Protein AF-A0A3M1GST7-F1 (afdb_monomer_lite)

Secondary structure (DSSP, 8-state):
-EE-TTS--EEEEEE-SS-EEEEEE-SS-EEEEEE-SS-EEEE-S------S------SS------SS------SS------SS------SS------S------SS------S------SS------S------SS-----SS------SS------SS------S-----S-----

pLDDT: mean 89.68, std 10.53, range [57.53, 98.31]

Radius of gyration: 32.63 Å; chains: 1; bounding box: 75×32×98 Å

Structure (mmCIF, N/CA/C/O backbone):
data_AF-A0A3M1GST7-F1
#
_entry.id   AF-A0A3M1GST7-F1
#
loop_
_atom_site.group_PDB
_atom_site.id
_atom_site.type_symbol
_atom_site.label_atom_id
_atom_site.label_alt_id
_atom_site.label_comp_id
_atom_site.label_asym_id
_atom_site.label_entity_id
_atom_site.label_seq_id
_atom_site.pdbx_PDB_ins_code
_atom_site.Cartn_x
_atom_site.Cartn_y
_atom_site.Cartn_z
_atom_site.occupancy
_atom_site.B_iso_or_equiv
_atom_site.auth_seq_id
_atom_site.auth_comp_id
_atom_site.auth_asym_id
_atom_site.auth_atom_id
_atom_site.pdbx_PDB_model_num
ATOM 1 N N . LEU A 1 1 ? -26.736 3.204 38.069 1.00 85.56 1 LEU A N 1
ATOM 2 C CA . LEU A 1 1 ? -25.711 4.243 38.281 1.00 85.56 1 LEU A CA 1
ATOM 3 C C . LEU A 1 1 ? -24.874 3.823 39.476 1.00 85.56 1 LEU A C 1
ATOM 5 O O . LEU A 1 1 ? -25.454 3.453 40.490 1.00 85.56 1 LEU A O 1
ATOM 9 N N . VAL A 1 2 ? -23.556 3.820 39.328 1.00 89.44 2 VAL A N 1
ATOM 10 C CA . VAL A 1 2 ? -22.595 3.604 40.415 1.00 89.44 2 VAL A CA 1
ATOM 11 C C . VAL A 1 2 ? -21.647 4.794 40.409 1.00 89.44 2 VAL A C 1
ATOM 13 O O . VAL A 1 2 ? -21.145 5.160 39.349 1.00 89.44 2 VAL A O 1
ATOM 16 N N . GLU A 1 3 ? -21.412 5.394 41.569 1.00 88.44 3 GLU A N 1
ATOM 17 C CA . GLU A 1 3 ? -20.489 6.519 41.741 1.00 88.44 3 GLU A CA 1
ATOM 18 C C . GLU A 1 3 ? -19.308 6.098 42.620 1.00 88.44 3 GLU A C 1
ATOM 20 O O . GLU A 1 3 ? -19.421 5.165 43.423 1.00 88.44 3 GLU A O 1
ATOM 25 N N . ASP A 1 4 ? -18.157 6.753 42.454 1.00 87.56 4 ASP A N 1
ATOM 26 C CA . ASP A 1 4 ? -17.059 6.614 43.410 1.00 87.56 4 ASP A CA 1
ATOM 27 C C . ASP A 1 4 ? -17.355 7.356 44.727 1.00 87.56 4 ASP A C 1
ATOM 29 O O . ASP A 1 4 ? -18.303 8.130 44.832 1.00 87.56 4 ASP A O 1
ATOM 33 N N . ALA A 1 5 ? -16.545 7.108 45.762 1.00 81.00 5 ALA A N 1
ATOM 34 C CA . ALA A 1 5 ? -16.770 7.663 47.103 1.00 81.00 5 ALA A CA 1
ATOM 35 C C . ALA A 1 5 ? -16.784 9.205 47.146 1.00 81.00 5 ALA A C 1
ATOM 37 O O . ALA A 1 5 ? -17.370 9.790 48.054 1.00 81.00 5 ALA A O 1
ATOM 38 N N . ASP A 1 6 ? -16.152 9.844 46.160 1.00 86.00 6 ASP A N 1
ATOM 39 C CA . ASP A 1 6 ? -16.042 11.296 46.030 1.00 86.00 6 ASP A CA 1
ATOM 40 C C . ASP A 1 6 ? -17.113 11.902 45.097 1.00 86.00 6 ASP A C 1
ATOM 42 O O . ASP A 1 6 ? -17.139 13.125 44.933 1.00 86.00 6 ASP A O 1
ATOM 46 N N . GLY A 1 7 ? -17.943 11.083 44.437 1.00 82.06 7 GLY A N 1
ATOM 47 C CA . GLY A 1 7 ? -18.914 11.515 43.422 1.00 82.06 7 GLY A CA 1
ATOM 48 C C . GLY A 1 7 ? -18.281 12.127 42.163 1.00 82.06 7 GLY A C 1
ATOM 49 O O . GLY A 1 7 ? -18.944 12.838 41.409 1.00 82.06 7 GLY A O 1
ATOM 50 N N . LYS A 1 8 ? -16.982 11.907 41.936 1.00 88.56 8 LYS A N 1
ATOM 51 C CA . LYS A 1 8 ? -16.227 12.474 40.803 1.00 88.56 8 LYS A CA 1
ATOM 52 C C . LYS A 1 8 ? -16.255 11.575 39.581 1.00 88.56 8 LYS A C 1
ATOM 54 O O . LYS A 1 8 ? -15.974 12.051 38.483 1.00 88.56 8 LYS A O 1
ATOM 59 N N . ARG A 1 9 ? -16.539 10.286 39.762 1.00 92.69 9 ARG A N 1
ATOM 60 C CA . ARG A 1 9 ? -16.669 9.325 38.667 1.00 92.69 9 ARG A CA 1
ATOM 61 C C . ARG A 1 9 ? -18.006 8.625 38.729 1.00 92.69 9 ARG A C 1
ATOM 63 O O . ARG A 1 9 ? -18.401 8.151 39.791 1.00 92.69 9 ARG A O 1
ATOM 70 N N . SER A 1 10 ? -18.641 8.495 37.574 1.00 94.12 10 SER A N 1
ATOM 71 C CA . SER A 1 10 ? -19.902 7.786 37.410 1.00 94.12 10 SER A CA 1
ATOM 72 C C . SER A 1 10 ? -19.764 6.648 36.405 1.00 94.12 10 SER A C 1
ATOM 74 O O . SER A 1 10 ? -18.985 6.705 35.450 1.00 94.12 10 SER A O 1
ATOM 76 N N . GLN A 1 11 ? -20.520 5.585 36.653 1.00 95.31 11 GLN A N 1
ATOM 77 C CA . GLN A 1 11 ? -20.649 4.426 35.782 1.00 95.31 11 GLN A CA 1
ATOM 78 C C . GLN A 1 11 ? -22.130 4.115 35.591 1.00 95.31 11 GLN A C 1
ATOM 80 O O . GLN A 1 11 ? -22.895 4.007 36.562 1.00 95.31 11 GLN A O 1
ATOM 85 N N . GLN A 1 12 ? -22.545 3.938 34.345 1.00 95.19 12 GLN A N 1
ATOM 86 C CA . GLN A 1 12 ? -23.926 3.628 34.005 1.00 95.19 12 GLN A CA 1
ATOM 87 C C . GLN A 1 12 ? -23.989 2.407 33.094 1.00 95.19 12 GLN A C 1
ATOM 89 O O . GLN A 1 12 ? -23.245 2.298 32.128 1.00 95.19 12 GLN A O 1
ATOM 94 N N . LEU A 1 13 ? -24.919 1.510 33.415 1.00 96.12 13 LEU A N 1
ATOM 95 C CA . LEU A 1 13 ? -25.380 0.437 32.548 1.00 96.12 13 LEU A CA 1
ATOM 96 C C . LEU A 1 13 ? -26.891 0.600 32.395 1.00 96.12 13 LEU A C 1
ATOM 98 O O . LEU A 1 13 ? -27.597 0.723 33.401 1.00 96.12 13 LEU A O 1
ATOM 102 N N . GLN A 1 14 ? -27.376 0.603 31.159 1.00 95.44 14 GLN A N 1
ATOM 103 C CA . GLN A 1 14 ? -28.797 0.631 30.834 1.00 95.44 14 GLN A CA 1
ATOM 104 C C . GLN A 1 14 ? -29.125 -0.490 29.847 1.00 95.44 14 GLN A C 1
ATOM 106 O O . GLN A 1 14 ? -28.419 -0.695 28.861 1.00 95.44 14 GLN A O 1
ATOM 111 N N . LEU A 1 15 ? -30.208 -1.204 30.157 1.00 95.69 15 LEU A N 1
ATOM 112 C CA . LEU A 1 15 ? -30.807 -2.268 29.359 1.00 95.69 15 LEU A CA 1
ATOM 113 C C . LEU A 1 15 ? -32.281 -1.889 29.177 1.00 95.69 15 LEU A C 1
ATOM 115 O O . LEU A 1 15 ? -33.062 -2.026 30.118 1.00 95.69 15 LEU A O 1
ATOM 119 N N . ASP A 1 16 ? -32.651 -1.346 28.021 1.00 91.06 16 ASP A N 1
ATOM 120 C CA . ASP A 1 16 ? -33.993 -0.777 27.784 1.00 91.06 16 ASP A CA 1
ATOM 121 C C . ASP A 1 16 ? -34.826 -1.551 26.751 1.00 91.06 16 ASP A C 1
ATOM 123 O O . ASP A 1 16 ? -35.937 -1.151 26.418 1.00 91.06 16 ASP A O 1
ATOM 127 N N . GLY A 1 17 ? -34.317 -2.694 26.286 1.00 92.12 17 GLY A N 1
ATOM 128 C CA . GLY A 1 17 ? -34.969 -3.536 25.281 1.00 92.12 17 GLY A CA 1
ATOM 129 C C . GLY A 1 17 ? -34.675 -3.122 23.838 1.00 92.12 17 GLY A C 1
ATOM 130 O O . GLY A 1 17 ? -34.902 -3.927 22.939 1.00 92.12 17 GLY A O 1
ATOM 131 N N . GLU A 1 18 ? -34.109 -1.933 23.616 1.00 93.56 18 GLU A N 1
ATOM 132 C CA . GLU A 1 18 ? -33.664 -1.472 22.295 1.00 93.56 18 GLU A CA 1
ATOM 133 C C . GLU A 1 18 ? -32.139 -1.535 22.163 1.00 93.56 18 GLU A C 1
ATOM 135 O O . GLU A 1 18 ? -31.614 -1.877 21.100 1.00 93.56 18 GLU A O 1
ATOM 140 N N . ARG A 1 19 ? -31.415 -1.240 23.250 1.00 95.94 19 ARG A N 1
ATOM 141 C CA . ARG A 1 19 ? -29.949 -1.224 23.271 1.00 95.94 19 ARG A CA 1
ATOM 142 C C . ARG A 1 19 ? -29.362 -1.617 24.622 1.00 95.94 19 ARG A C 1
ATOM 144 O O . ARG A 1 19 ? -30.009 -1.563 25.669 1.00 95.94 19 ARG A O 1
ATOM 151 N N . ILE A 1 20 ? -28.080 -1.960 24.583 1.00 97.75 20 ILE A N 1
ATOM 152 C CA . ILE A 1 20 ? -27.209 -2.028 25.755 1.00 97.75 20 ILE A CA 1
ATOM 153 C C . ILE A 1 20 ? -26.335 -0.776 25.731 1.00 97.75 20 ILE A C 1
ATOM 155 O O . ILE A 1 20 ? -25.584 -0.559 24.779 1.00 97.75 20 ILE A O 1
ATOM 159 N N . TYR A 1 21 ? -26.438 0.052 26.768 1.00 97.38 21 TYR A N 1
ATOM 160 C CA . TYR A 1 21 ? -25.655 1.279 26.912 1.00 97.38 21 TYR A CA 1
ATOM 161 C C . TYR A 1 21 ? -24.748 1.182 28.135 1.00 97.38 21 TYR A C 1
ATOM 163 O O . TYR A 1 21 ? -25.239 0.983 29.248 1.00 97.38 21 TYR A O 1
ATOM 171 N N . THR A 1 22 ? -23.439 1.334 27.931 1.00 97.94 22 THR A N 1
ATOM 172 C CA . THR A 1 22 ? -22.443 1.423 29.008 1.00 97.94 22 THR A CA 1
ATOM 173 C C . THR A 1 22 ? -21.720 2.760 28.934 1.00 97.94 22 THR A C 1
ATOM 175 O O . THR A 1 22 ? -21.230 3.126 27.869 1.00 97.94 22 THR A O 1
ATOM 178 N N . GLU A 1 23 ? -21.606 3.461 30.059 1.00 97.44 23 GLU A N 1
ATOM 179 C CA . GLU A 1 23 ? -20.888 4.733 30.176 1.00 97.44 23 GLU A CA 1
ATOM 180 C C . GLU A 1 23 ? -19.971 4.743 31.399 1.00 97.44 23 GLU A C 1
ATOM 182 O O . GLU A 1 23 ? -20.336 4.247 32.468 1.00 97.44 23 GLU A O 1
ATOM 187 N N . VAL A 1 24 ? -18.802 5.367 31.239 1.00 97.06 24 VAL A N 1
ATOM 188 C CA . VAL A 1 24 ? -17.931 5.791 32.341 1.00 97.06 24 VAL A CA 1
ATOM 189 C C . VAL A 1 24 ? -17.544 7.254 32.129 1.00 97.06 24 VAL A C 1
ATOM 191 O O . VAL A 1 24 ? -17.088 7.613 31.040 1.00 97.06 24 VAL A O 1
ATOM 194 N N . SER A 1 25 ? -17.691 8.086 33.163 1.00 95.44 25 SER A N 1
ATOM 195 C CA . SER A 1 25 ? -17.353 9.515 33.133 1.00 95.44 25 SER A CA 1
ATOM 196 C C . SER A 1 25 ? -16.580 9.948 34.381 1.00 95.44 25 SER A C 1
ATOM 198 O O . SER A 1 25 ? -16.779 9.396 35.462 1.00 95.44 25 SER A O 1
ATOM 200 N N . ASP A 1 26 ? -15.699 10.942 34.237 1.00 94.88 26 ASP A N 1
ATOM 201 C CA . ASP A 1 26 ? -15.025 11.650 35.344 1.00 94.88 26 ASP A CA 1
ATOM 202 C C . ASP A 1 26 ? -15.434 13.137 35.453 1.00 94.88 26 ASP A C 1
ATOM 204 O O . ASP A 1 26 ? -14.721 13.964 36.033 1.00 94.88 26 ASP A O 1
ATOM 208 N N . GLY A 1 27 ? -16.550 13.501 34.812 1.00 90.69 27 GLY A N 1
ATOM 209 C CA . GLY A 1 27 ? -17.038 14.876 34.693 1.00 90.69 27 GLY A CA 1
ATOM 210 C C . GLY A 1 27 ? -16.318 15.725 33.635 1.00 90.69 27 GLY A C 1
ATOM 211 O O . GLY A 1 27 ? -16.771 16.832 33.344 1.00 90.69 27 GLY A O 1
ATOM 212 N N . LYS A 1 28 ? -15.219 15.241 33.036 1.00 92.88 28 LYS A N 1
ATOM 213 C CA . LYS A 1 28 ? -14.493 15.926 31.945 1.00 92.88 28 LYS A CA 1
ATOM 214 C C . LYS A 1 28 ? -14.375 15.078 30.687 1.00 92.88 28 LYS A C 1
ATOM 216 O O . LYS A 1 28 ? -14.396 15.615 29.582 1.00 92.88 28 LYS A O 1
ATOM 221 N N . LYS A 1 29 ? -14.180 13.775 30.852 1.00 96.38 29 LYS A N 1
ATOM 222 C CA . LYS A 1 29 ? -14.048 12.787 29.788 1.00 96.38 29 LYS A CA 1
ATOM 223 C C . LYS A 1 29 ? -15.100 11.713 29.988 1.00 96.38 29 LYS A C 1
ATOM 225 O O . LYS A 1 29 ? -15.362 11.305 31.116 1.00 96.38 29 LYS A O 1
ATOM 230 N N . THR A 1 30 ? -15.603 11.214 28.871 1.00 96.50 30 THR A N 1
ATOM 231 C CA . THR A 1 30 ? -16.587 10.138 28.839 1.00 96.50 30 THR A CA 1
ATOM 232 C C . THR A 1 30 ? -16.126 9.075 27.853 1.00 96.50 30 THR A C 1
ATOM 234 O O . THR A 1 30 ? -15.555 9.394 26.805 1.00 96.50 30 THR A O 1
ATOM 237 N N . SER A 1 31 ? -16.360 7.812 28.192 1.00 97.94 31 SER A N 1
ATOM 238 C CA . SER A 1 31 ? -16.318 6.704 27.240 1.00 97.94 31 SER A CA 1
ATOM 239 C C . SER A 1 31 ? -17.656 5.984 27.227 1.00 97.94 31 SER A C 1
ATOM 241 O O . SER A 1 31 ? -18.192 5.700 28.301 1.00 97.94 31 SER A O 1
ATOM 243 N N . THR A 1 32 ? -18.151 5.651 26.040 1.00 98.12 32 THR A N 1
ATOM 244 C CA . THR A 1 32 ? -19.412 4.934 25.851 1.00 98.12 32 THR A CA 1
ATOM 245 C C . THR A 1 32 ? -19.218 3.688 24.997 1.00 98.12 32 THR A C 1
ATOM 247 O O . THR A 1 32 ? -18.367 3.647 24.104 1.00 98.12 32 THR A O 1
ATOM 250 N N . ILE A 1 33 ? -20.020 2.665 25.285 1.00 98.31 33 ILE A N 1
ATOM 251 C CA . ILE A 1 33 ? -20.242 1.515 24.409 1.00 98.31 33 ILE A CA 1
ATOM 252 C C . ILE A 1 33 ? -21.750 1.398 24.213 1.00 98.31 33 ILE A C 1
ATOM 254 O O . ILE A 1 33 ? -22.490 1.242 25.190 1.00 98.31 33 ILE A O 1
ATOM 258 N N . VAL A 1 34 ? -22.197 1.482 22.962 1.00 97.88 34 VAL A N 1
ATOM 259 C CA . VAL A 1 34 ? -23.607 1.351 22.582 1.00 97.88 34 VAL A CA 1
ATOM 260 C C . VAL A 1 34 ? -23.748 0.160 21.653 1.00 97.88 34 VAL A C 1
ATOM 262 O O . VAL A 1 34 ? -23.166 0.138 20.572 1.00 97.88 34 VAL A O 1
ATOM 265 N N . GLN A 1 35 ? -24.525 -0.831 22.071 1.00 98.12 35 GLN A N 1
ATOM 266 C CA . GLN A 1 35 ? -24.811 -2.013 21.270 1.00 98.12 35 GLN A CA 1
ATOM 267 C C . GLN A 1 35 ? -26.303 -2.069 20.947 1.00 98.12 35 GLN A C 1
ATOM 269 O O . GLN A 1 35 ? -27.137 -2.117 21.852 1.00 98.12 35 GLN A O 1
ATOM 274 N N . GLY A 1 36 ? -26.615 -2.072 19.655 1.00 96.94 36 GLY A N 1
ATOM 275 C CA . GLY A 1 36 ? -27.933 -2.377 19.103 1.00 96.94 36 GLY A CA 1
ATOM 276 C C . GLY A 1 36 ? -27.920 -3.720 18.359 1.00 96.94 36 GLY A C 1
ATOM 277 O O . GLY A 1 36 ? -26.909 -4.425 18.384 1.00 96.94 36 GLY A O 1
ATOM 278 N N . PRO A 1 37 ? -29.015 -4.085 17.674 1.00 95.25 37 PRO A N 1
ATOM 279 C CA . PRO A 1 37 ? -29.091 -5.341 16.923 1.00 95.25 37 PRO A CA 1
ATOM 280 C C . PRO A 1 37 ? -28.087 -5.416 15.761 1.00 95.25 37 PRO A C 1
ATOM 282 O O . PRO A 1 37 ? -27.534 -6.483 15.513 1.00 95.25 37 PRO A O 1
ATOM 285 N N . ASP A 1 38 ? -27.800 -4.281 15.114 1.00 95.62 38 ASP A N 1
ATOM 286 C CA . ASP A 1 38 ? -26.973 -4.215 13.898 1.00 95.62 38 ASP A CA 1
ATOM 287 C C . ASP A 1 38 ? -25.693 -3.375 14.068 1.00 95.62 38 ASP A C 1
ATOM 289 O O . ASP A 1 38 ? -24.973 -3.126 13.101 1.00 95.62 38 ASP A O 1
ATOM 293 N N . ILE A 1 39 ? -25.401 -2.900 15.286 1.00 96.31 39 ILE A N 1
ATOM 294 C CA . ILE A 1 39 ? -24.279 -1.989 15.543 1.00 96.31 39 ILE A CA 1
ATOM 295 C C . ILE A 1 39 ? -23.661 -2.208 16.921 1.00 96.31 39 ILE A C 1
ATOM 297 O O . ILE A 1 39 ? -24.355 -2.429 17.913 1.00 96.31 39 ILE A O 1
ATOM 301 N N . VAL A 1 40 ? -22.340 -2.066 16.979 1.00 97.56 40 VAL A N 1
ATOM 302 C CA . VAL A 1 40 ? -21.593 -1.820 18.212 1.00 97.56 40 VAL A CA 1
ATOM 303 C C . VAL A 1 40 ? -20.750 -0.575 17.981 1.00 97.56 40 VAL A C 1
ATOM 305 O O . VAL A 1 40 ? -19.892 -0.564 17.100 1.00 97.56 40 VAL A O 1
ATOM 308 N N . GLU A 1 41 ? -20.995 0.468 18.763 1.00 97.75 41 GLU A N 1
ATOM 309 C CA . GLU A 1 41 ? -20.277 1.736 18.688 1.00 97.75 41 GLU A CA 1
ATOM 310 C C . GLU A 1 41 ? -19.497 1.973 19.981 1.00 97.75 41 GLU A C 1
ATOM 312 O O . GLU A 1 41 ? -20.029 1.807 21.080 1.00 97.75 41 GLU A O 1
ATOM 317 N N . ILE A 1 42 ? -18.228 2.361 19.847 1.00 98.12 42 ILE A N 1
ATOM 318 C CA . ILE A 1 42 ? -17.344 2.686 20.967 1.00 98.12 42 ILE A CA 1
ATOM 319 C C . ILE A 1 42 ? -16.851 4.115 20.773 1.00 98.12 42 ILE A C 1
ATOM 321 O O . ILE A 1 42 ? -16.098 4.387 19.837 1.00 98.12 42 ILE A O 1
ATOM 325 N N . GLN A 1 43 ? -17.219 5.018 21.680 1.00 97.81 43 GLN A N 1
ATOM 326 C CA . GLN A 1 43 ? -16.693 6.383 21.697 1.00 97.81 43 GLN A CA 1
ATOM 327 C C . GLN A 1 43 ? -15.790 6.560 22.913 1.00 97.81 43 GLN A C 1
ATOM 329 O O . GLN A 1 43 ? -16.196 6.312 24.047 1.00 97.81 43 GLN A O 1
ATOM 334 N N . CYS A 1 44 ? -14.541 6.969 22.701 1.00 97.56 44 CYS A N 1
ATOM 335 C CA . CYS A 1 44 ? -13.588 7.189 23.787 1.00 97.56 44 CYS A CA 1
ATOM 336 C C . CYS A 1 44 ? -12.404 8.052 23.330 1.00 97.56 44 CYS A C 1
ATOM 338 O O . CYS A 1 44 ? -12.174 8.240 22.140 1.00 97.56 44 CYS A O 1
ATOM 340 N N . GLY A 1 45 ? -11.617 8.556 24.287 1.00 97.06 45 GLY A N 1
ATOM 341 C CA . GLY A 1 45 ? -10.390 9.301 23.978 1.00 97.06 45 GLY A CA 1
ATOM 342 C C . GLY A 1 45 ? -9.219 8.415 23.532 1.00 97.06 45 GLY A C 1
ATOM 343 O O . GLY A 1 45 ? -8.398 8.822 22.717 1.00 97.06 45 GLY A O 1
ATOM 344 N N . THR A 1 46 ? -9.101 7.201 24.075 1.00 97.06 46 THR A N 1
ATOM 345 C CA . THR A 1 46 ? -8.083 6.225 23.665 1.00 97.06 46 THR A CA 1
ATOM 346 C C . THR A 1 46 ? -8.670 4.827 23.730 1.00 97.06 46 THR A C 1
ATOM 348 O O . THR A 1 46 ? -9.074 4.380 24.801 1.00 97.06 46 THR A O 1
ATOM 351 N N . PHE A 1 47 ? -8.639 4.125 22.600 1.00 97.50 47 PHE A N 1
ATOM 352 C CA . PHE A 1 47 ? -8.956 2.706 22.512 1.00 97.50 47 PHE A CA 1
ATOM 353 C C . PHE A 1 47 ? -7.662 1.906 22.340 1.00 97.50 47 PHE A C 1
ATOM 355 O O . PHE A 1 47 ? -6.876 2.180 21.432 1.00 97.50 47 PHE A O 1
ATOM 362 N N . ARG A 1 48 ? -7.415 0.928 23.216 1.00 97.38 48 ARG A N 1
ATOM 363 C CA . ARG A 1 48 ? -6.246 0.043 23.139 1.00 97.38 48 ARG A CA 1
ATOM 364 C C . ARG A 1 48 ? -6.706 -1.404 23.148 1.00 97.38 48 ARG A C 1
ATOM 366 O O . ARG A 1 48 ? -7.291 -1.854 24.126 1.00 97.38 48 ARG A O 1
ATOM 373 N N . LEU A 1 49 ? -6.373 -2.124 22.085 1.00 97.19 49 LEU A N 1
ATOM 374 C CA . LEU A 1 49 ? -6.640 -3.547 21.941 1.00 97.19 49 LEU A CA 1
ATOM 375 C C . LEU A 1 49 ? -5.307 -4.301 21.933 1.00 97.19 49 LEU A C 1
ATOM 377 O O . LEU A 1 49 ? -4.452 -4.039 21.090 1.00 97.19 49 LEU A O 1
ATOM 381 N N . GLN A 1 50 ? -5.118 -5.200 22.896 1.00 97.44 50 GLN A N 1
ATOM 382 C CA . GLN A 1 50 ? -3.951 -6.075 22.993 1.00 97.44 50 GLN A CA 1
ATOM 383 C C . GLN A 1 50 ? -4.445 -7.517 23.036 1.00 97.44 50 GLN A C 1
ATOM 385 O O . GLN A 1 50 ? -5.190 -7.886 23.939 1.00 97.44 50 GLN A O 1
ATOM 390 N N . ALA A 1 51 ? -4.051 -8.306 22.044 1.00 96.81 51 ALA A N 1
ATOM 391 C CA . ALA A 1 51 ? -4.455 -9.695 21.896 1.00 96.81 51 ALA A CA 1
ATOM 392 C C . ALA A 1 51 ? -3.392 -10.461 21.102 1.00 96.81 51 ALA A C 1
ATOM 394 O O . ALA A 1 51 ? -2.661 -9.857 20.316 1.00 96.81 51 ALA A O 1
ATOM 395 N N . ASP A 1 52 ? -3.347 -11.783 21.271 1.00 98.19 52 ASP A N 1
ATOM 396 C CA . ASP A 1 52 ? -2.489 -12.658 20.462 1.00 98.19 52 ASP A CA 1
ATOM 397 C C . ASP A 1 52 ? -2.935 -12.681 18.993 1.00 98.19 52 ASP A C 1
ATOM 399 O O . ASP A 1 52 ? -2.126 -12.809 18.078 1.00 98.19 52 ASP A O 1
ATOM 403 N N . THR A 1 53 ? -4.240 -12.564 18.743 1.00 97.62 53 THR A N 1
ATOM 404 C CA . THR A 1 53 ? -4.812 -12.511 17.396 1.00 97.62 53 THR A CA 1
ATOM 405 C C . THR A 1 53 ? -6.036 -11.608 17.381 1.00 97.62 53 THR A C 1
ATOM 407 O O . THR A 1 53 ? -6.876 -11.664 18.278 1.00 97.62 53 THR A O 1
ATOM 410 N N . ILE A 1 54 ? -6.137 -10.791 16.335 1.00 97.81 54 ILE A N 1
ATOM 411 C CA . ILE A 1 54 ? -7.312 -9.985 16.008 1.00 97.81 54 ILE A CA 1
ATOM 412 C C . ILE A 1 54 ? -7.708 -10.371 14.579 1.00 97.81 54 ILE A C 1
ATOM 414 O O . ILE A 1 54 ? -6.890 -10.256 13.669 1.00 97.81 54 ILE A O 1
ATOM 418 N N . ASP A 1 55 ? -8.939 -10.845 14.390 1.00 97.56 55 ASP A N 1
ATOM 419 C CA . ASP A 1 55 ? -9.491 -11.236 13.086 1.00 97.56 55 ASP A CA 1
ATOM 420 C C . ASP A 1 55 ? -10.715 -10.363 12.779 1.00 97.56 55 ASP A C 1
ATOM 422 O O . ASP A 1 55 ? -11.752 -10.476 13.433 1.00 97.56 55 ASP A O 1
ATOM 426 N N . CYS A 1 56 ? -10.571 -9.462 11.806 1.00 96.81 56 CYS A N 1
ATOM 427 C CA . CYS A 1 56 ? -11.617 -8.540 11.373 1.00 96.81 56 CYS A CA 1
ATOM 428 C C . CYS A 1 56 ? -12.133 -8.973 9.998 1.00 96.81 56 CYS A C 1
ATOM 430 O O . CYS A 1 56 ? -11.389 -8.937 9.017 1.00 96.81 56 CYS A O 1
ATOM 432 N N . ARG A 1 57 ? -13.413 -9.347 9.906 1.00 97.00 57 ARG A N 1
ATOM 433 C CA . ARG A 1 57 ? -14.037 -9.804 8.656 1.00 97.00 57 ARG A CA 1
ATOM 434 C C . ARG A 1 57 ? -15.311 -9.025 8.376 1.00 97.00 57 ARG A C 1
ATOM 436 O O . ARG A 1 57 ? -16.180 -8.941 9.237 1.00 97.00 57 ARG A O 1
ATOM 443 N N . ALA A 1 58 ? -15.450 -8.544 7.147 1.00 97.31 58 ALA A N 1
ATOM 444 C CA . ALA A 1 58 ? -16.697 -8.001 6.632 1.00 97.31 58 ALA A CA 1
ATOM 445 C C . ALA A 1 58 ? -17.016 -8.638 5.279 1.00 97.31 58 ALA A C 1
ATOM 447 O O . ALA A 1 58 ? -16.121 -8.940 4.493 1.00 97.31 58 ALA A O 1
ATOM 448 N N . THR A 1 59 ? -18.301 -8.846 5.004 1.00 97.00 59 THR A N 1
ATOM 449 C CA . THR A 1 59 ? -18.779 -9.413 3.731 1.00 97.00 59 THR A CA 1
ATOM 450 C C . THR A 1 59 ? -18.979 -8.359 2.649 1.00 97.00 59 THR A C 1
ATOM 452 O O . THR A 1 59 ? -19.114 -8.704 1.477 1.00 97.00 59 THR A O 1
ATOM 455 N N . ARG A 1 60 ? -19.019 -7.082 3.041 1.00 97.06 60 ARG A N 1
ATOM 456 C CA . ARG A 1 60 ? -19.178 -5.941 2.141 1.00 97.06 60 ARG A CA 1
ATOM 457 C C . ARG A 1 60 ? -17.942 -5.056 2.142 1.00 97.06 60 ARG A C 1
ATOM 459 O O . ARG A 1 60 ? -17.312 -4.917 1.105 1.00 97.06 60 ARG A O 1
ATOM 466 N N . GLU A 1 61 ? -17.612 -4.471 3.291 1.00 97.19 61 GLU A N 1
ATOM 467 C CA . GLU A 1 61 ? -16.655 -3.369 3.357 1.00 97.19 61 GLU A CA 1
ATOM 468 C C . GLU A 1 61 ? -16.016 -3.245 4.745 1.00 97.19 61 GLU A C 1
ATOM 470 O O . GLU A 1 61 ? -16.657 -3.527 5.757 1.00 97.19 61 GLU A O 1
ATOM 475 N N . ILE A 1 62 ? -14.749 -2.825 4.772 1.00 97.56 62 ILE A N 1
ATOM 476 C CA . ILE A 1 62 ? -14.027 -2.376 5.967 1.00 97.56 62 ILE A CA 1
ATOM 477 C C . ILE A 1 62 ? -13.404 -1.029 5.612 1.00 97.56 62 ILE A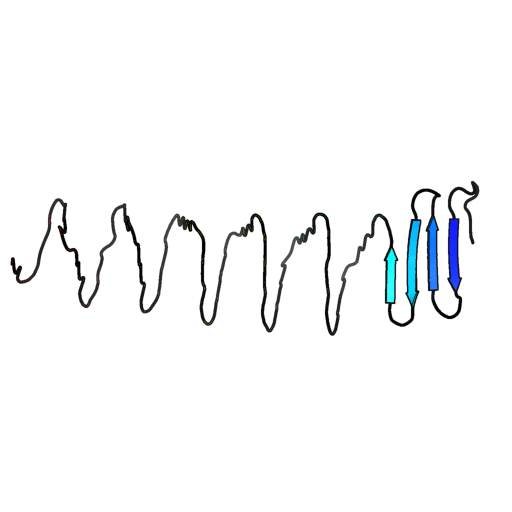 C 1
ATOM 479 O O . ILE A 1 62 ? -12.652 -0.944 4.642 1.00 97.56 62 ILE A O 1
ATOM 483 N N . GLU A 1 63 ? -13.668 -0.007 6.420 1.00 97.31 63 GLU A N 1
ATOM 484 C CA . GLU A 1 63 ? -13.074 1.318 6.260 1.00 97.31 63 GLU A CA 1
ATOM 485 C C . GLU A 1 63 ? -12.243 1.696 7.490 1.00 97.31 63 GLU A C 1
ATOM 487 O O . GLU A 1 63 ? -12.628 1.437 8.632 1.00 97.31 63 GLU A O 1
ATOM 492 N N . HIS A 1 64 ? -11.102 2.344 7.255 1.00 96.88 64 HIS A N 1
ATOM 493 C CA . HIS A 1 64 ? -10.263 2.923 8.300 1.00 96.88 64 HIS A CA 1
ATOM 494 C C . HIS A 1 64 ? -10.064 4.411 8.012 1.00 96.88 64 HIS A C 1
ATOM 496 O O . HIS A 1 64 ? -9.285 4.774 7.133 1.00 96.88 64 HIS A O 1
ATOM 502 N N . HIS A 1 65 ? -10.744 5.264 8.779 1.00 97.00 65 HIS A N 1
ATOM 503 C CA . HIS A 1 65 ? -10.651 6.721 8.661 1.00 97.00 65 HIS A CA 1
ATOM 504 C C . HIS A 1 65 ? -9.835 7.311 9.811 1.00 97.00 65 HIS A C 1
ATOM 506 O O . HIS A 1 65 ? -9.977 6.908 10.965 1.00 97.00 65 HIS A O 1
ATOM 512 N N . SER A 1 66 ? -8.964 8.268 9.496 1.00 96.94 66 SER A N 1
ATOM 513 C CA . SER A 1 66 ? -8.171 9.012 10.476 1.00 96.94 66 SER A CA 1
ATOM 514 C C . SER A 1 66 ? -7.896 10.415 9.947 1.00 96.94 66 SER A C 1
ATOM 516 O O . SER A 1 66 ? -7.206 10.558 8.942 1.00 96.94 66 SER A O 1
ATOM 518 N N . ASP A 1 67 ? -8.332 11.438 10.680 1.00 96.94 67 ASP A N 1
ATOM 519 C CA . ASP A 1 67 ? -8.025 12.845 10.368 1.00 96.94 67 ASP A CA 1
ATOM 520 C C . ASP A 1 67 ? -6.561 13.212 10.669 1.00 96.94 67 ASP A C 1
ATOM 522 O O . ASP A 1 67 ? -6.031 14.208 10.178 1.00 96.94 67 ASP A O 1
ATOM 526 N N . GLY A 1 68 ? -5.907 12.409 11.513 1.00 96.62 68 GLY A N 1
ATOM 527 C CA . GLY A 1 68 ? -4.494 12.525 11.849 1.00 96.62 68 GLY A CA 1
ATOM 528 C C . GLY A 1 68 ? -3.646 11.472 11.137 1.00 96.62 68 GLY A C 1
ATOM 529 O O . GLY A 1 68 ? -3.754 11.246 9.936 1.00 96.62 68 GLY A O 1
ATOM 530 N N . THR A 1 69 ? -2.791 10.795 11.900 1.00 97.25 69 THR A N 1
ATOM 531 C CA . THR A 1 69 ? -1.860 9.791 11.372 1.00 97.25 69 THR A CA 1
ATOM 532 C C . THR A 1 69 ? -2.397 8.376 11.561 1.00 97.25 69 THR A C 1
ATOM 534 O O . THR A 1 69 ? -2.584 7.939 12.695 1.00 97.25 69 THR A O 1
ATOM 537 N N . LEU A 1 70 ? -2.493 7.611 10.471 1.00 97.56 70 LEU A N 1
ATOM 538 C CA . LEU A 1 70 ? -2.593 6.152 10.517 1.00 97.56 70 LEU A CA 1
ATOM 539 C C . LEU A 1 70 ? -1.187 5.535 10.429 1.00 97.56 70 LEU A C 1
ATOM 541 O O . LEU A 1 70 ? -0.481 5.729 9.439 1.00 97.56 70 LEU A O 1
ATOM 545 N N . LYS A 1 71 ? -0.772 4.783 11.455 1.00 97.50 71 LYS A N 1
ATOM 546 C CA . LYS A 1 71 ? 0.511 4.060 11.477 1.00 97.50 71 LYS A CA 1
ATOM 547 C C . LYS A 1 71 ? 0.265 2.552 11.522 1.00 97.50 71 LYS A C 1
ATOM 549 O O . LYS A 1 71 ? -0.314 2.058 12.483 1.00 97.50 71 LYS A O 1
ATOM 554 N N . LEU A 1 72 ? 0.774 1.835 10.521 1.00 96.75 72 LEU A N 1
ATOM 555 C CA . LEU A 1 72 ? 0.836 0.372 10.490 1.00 96.75 72 LEU A CA 1
ATOM 556 C C . LEU A 1 72 ? 2.297 -0.048 10.676 1.00 96.75 72 LEU A C 1
ATOM 558 O O . LEU A 1 72 ? 3.145 0.288 9.852 1.00 96.75 72 LEU A O 1
AT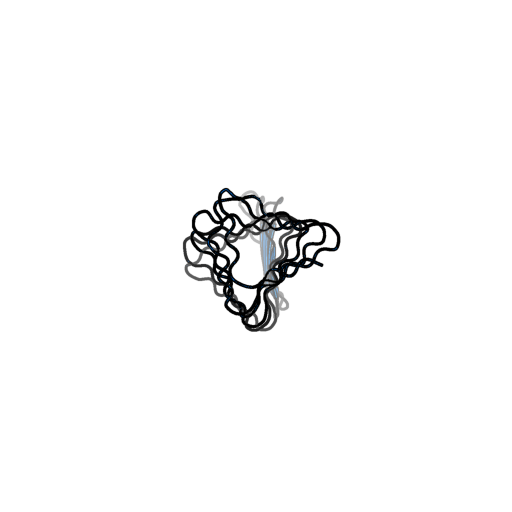OM 562 N N . ASP A 1 73 ? 2.594 -0.718 11.785 1.00 97.44 73 ASP A N 1
ATOM 563 C CA . ASP A 1 73 ? 3.947 -1.117 12.181 1.00 97.44 73 ASP A CA 1
ATOM 564 C C . ASP A 1 73 ? 3.942 -2.609 12.521 1.00 97.44 73 ASP A C 1
ATOM 566 O O . ASP A 1 73 ? 3.137 -3.050 13.340 1.00 97.44 73 ASP A O 1
ATOM 570 N N . SER A 1 74 ? 4.805 -3.381 11.865 1.00 97.00 74 SER A N 1
ATOM 571 C CA . SER A 1 74 ? 4.927 -4.828 12.050 1.00 97.00 74 SER A CA 1
ATOM 572 C C . SER A 1 74 ? 6.403 -5.189 12.111 1.00 97.00 74 SER A C 1
ATOM 574 O O . SER A 1 74 ? 7.195 -4.738 11.284 1.00 97.00 74 SER A O 1
ATOM 576 N N . SER A 1 75 ? 6.776 -6.006 13.094 1.00 97.44 75 SER A N 1
ATOM 577 C CA . SER A 1 75 ? 8.121 -6.580 13.195 1.00 97.44 75 SER A CA 1
ATOM 578 C C . SER A 1 75 ? 8.314 -7.802 12.294 1.00 97.44 75 SER A C 1
ATOM 580 O O . SER A 1 75 ? 9.454 -8.194 12.045 1.00 97.44 75 SER A O 1
ATOM 582 N N . GLY A 1 76 ? 7.216 -8.406 11.835 1.00 97.31 76 GLY A N 1
ATOM 583 C CA . GLY A 1 76 ? 7.201 -9.523 10.898 1.00 97.31 76 GLY A CA 1
ATOM 584 C C . GLY A 1 76 ? 6.682 -9.110 9.524 1.00 97.31 76 GLY A C 1
ATOM 585 O O . GLY A 1 76 ? 6.660 -7.932 9.166 1.00 97.31 76 GLY A O 1
ATOM 586 N N . ASP A 1 77 ? 6.233 -10.098 8.756 1.00 97.31 77 ASP A N 1
ATOM 587 C CA . ASP A 1 77 ? 5.708 -9.867 7.415 1.00 97.31 77 ASP A CA 1
ATOM 588 C C . ASP A 1 77 ? 4.360 -9.133 7.450 1.00 97.31 77 ASP A C 1
ATOM 590 O O . ASP A 1 77 ? 3.475 -9.434 8.252 1.00 97.31 77 ASP A O 1
ATOM 594 N N . SER A 1 78 ? 4.184 -8.201 6.514 1.00 97.31 78 SER A N 1
ATOM 595 C CA . SER A 1 78 ? 2.908 -7.545 6.221 1.00 97.31 78 SER A CA 1
ATOM 596 C C . SER A 1 78 ? 2.498 -7.888 4.796 1.00 97.31 78 SER A C 1
ATOM 598 O O . SER A 1 78 ? 3.297 -7.761 3.870 1.00 97.31 78 SER A O 1
ATOM 600 N N . THR A 1 79 ? 1.254 -8.322 4.602 1.00 97.44 79 THR A N 1
ATOM 601 C CA . THR A 1 79 ? 0.741 -8.744 3.293 1.00 97.44 79 THR A CA 1
ATOM 602 C C . THR A 1 79 ? -0.601 -8.083 3.008 1.00 97.44 79 THR A C 1
ATOM 604 O O . THR A 1 79 ? -1.515 -8.166 3.822 1.00 97.44 79 THR A O 1
ATOM 607 N N . ILE A 1 80 ? -0.733 -7.475 1.828 1.00 97.00 80 ILE A N 1
ATOM 608 C CA . ILE A 1 80 ? -1.989 -6.926 1.306 1.00 97.00 80 ILE A CA 1
ATOM 609 C C . ILE A 1 80 ? -2.312 -7.686 0.021 1.00 97.00 80 ILE A C 1
ATOM 611 O O . ILE A 1 80 ? -1.484 -7.746 -0.887 1.00 97.00 80 ILE A O 1
ATOM 615 N N . LYS A 1 81 ? -3.498 -8.296 -0.047 1.00 96.94 81 LYS A N 1
ATOM 616 C CA . LYS A 1 81 ? -3.971 -9.052 -1.214 1.00 96.94 81 LYS A CA 1
ATOM 617 C C . LYS A 1 81 ? -5.332 -8.525 -1.640 1.00 96.94 81 LYS A C 1
ATOM 619 O O . LYS A 1 81 ? -6.223 -8.390 -0.810 1.00 96.94 81 LYS A O 1
ATOM 624 N N . SER A 1 82 ? -5.488 -8.288 -2.937 1.00 96.75 82 SER A N 1
ATOM 625 C CA . SER A 1 82 ? -6.768 -7.992 -3.577 1.00 96.75 82 SER A CA 1
ATOM 626 C C . SER A 1 82 ? -6.933 -8.923 -4.771 1.00 96.75 82 SER A C 1
ATOM 628 O O . SER A 1 82 ? -5.972 -9.165 -5.499 1.00 96.75 82 SER A O 1
ATOM 630 N N . ALA A 1 83 ? -8.135 -9.469 -4.953 1.00 95.62 83 ALA A N 1
ATOM 631 C CA . ALA A 1 83 ? -8.465 -10.295 -6.115 1.00 95.62 83 ALA A CA 1
ATOM 632 C C . ALA A 1 83 ? -8.841 -9.457 -7.352 1.00 95.62 83 ALA A C 1
ATOM 634 O O . ALA A 1 83 ? -8.924 -9.997 -8.451 1.00 95.62 83 ALA A O 1
ATOM 635 N N . ALA A 1 84 ? -9.088 -8.158 -7.163 1.00 95.62 84 ALA A N 1
ATOM 636 C CA . ALA A 1 84 ? -9.441 -7.217 -8.217 1.00 95.62 84 ALA A CA 1
ATOM 637 C C . ALA A 1 84 ? -8.350 -6.138 -8.328 1.00 95.62 84 ALA A C 1
ATOM 639 O O . ALA A 1 84 ? -7.218 -6.442 -8.693 1.00 95.62 84 ALA A O 1
ATOM 640 N N . GLY A 1 85 ? -8.671 -4.883 -8.007 1.00 94.88 85 GLY A N 1
ATOM 641 C CA . GLY A 1 85 ? -7.720 -3.771 -8.005 1.00 94.88 85 GLY A CA 1
ATOM 642 C C . GLY A 1 85 ? -7.134 -3.484 -6.623 1.00 94.88 85 GLY A C 1
ATOM 643 O O . GLY A 1 85 ? -7.755 -3.769 -5.597 1.00 94.88 85 GLY A O 1
ATOM 644 N N . LEU A 1 86 ? -5.947 -2.879 -6.607 1.00 96.94 86 LEU A N 1
ATOM 645 C CA . LEU A 1 86 ? -5.362 -2.218 -5.442 1.00 96.94 86 LEU A CA 1
ATOM 646 C C . LEU A 1 86 ? -4.954 -0.802 -5.858 1.00 96.94 86 LEU A C 1
ATOM 648 O O . LEU A 1 86 ? -4.113 -0.644 -6.741 1.00 96.94 86 LEU A O 1
ATOM 652 N N . THR A 1 87 ? -5.522 0.204 -5.199 1.00 97.06 87 THR A N 1
ATOM 653 C CA . THR A 1 87 ? -5.208 1.618 -5.432 1.00 97.06 87 THR A CA 1
ATOM 654 C C . THR A 1 87 ? -4.523 2.190 -4.197 1.00 97.06 87 THR A C 1
ATOM 656 O O . THR A 1 87 ? -5.008 2.017 -3.081 1.00 97.06 87 THR A O 1
ATOM 659 N N . LEU A 1 88 ? -3.384 2.855 -4.394 1.00 96.19 88 LEU A N 1
ATOM 660 C CA . LEU A 1 88 ? -2.627 3.532 -3.341 1.00 96.19 88 LEU A CA 1
ATOM 661 C C . LEU A 1 88 ? -2.376 4.972 -3.778 1.00 96.19 88 LEU A C 1
ATOM 663 O O . LEU A 1 88 ? -1.629 5.214 -4.725 1.00 96.19 88 LEU A O 1
ATOM 667 N N . GLU A 1 89 ? -2.986 5.920 -3.076 1.00 96.50 89 GLU A N 1
ATOM 668 C CA . GLU A 1 89 ? -2.905 7.342 -3.402 1.00 96.50 89 GLU A CA 1
ATOM 669 C C . GLU A 1 89 ? -2.246 8.124 -2.268 1.00 96.50 89 GLU A C 1
ATOM 671 O O . GLU A 1 89 ? -2.533 7.930 -1.088 1.00 96.50 89 GLU A O 1
ATOM 676 N N . ALA A 1 90 ? -1.342 9.029 -2.636 1.00 97.12 90 ALA A N 1
ATOM 677 C CA . ALA A 1 90 ? -0.721 9.972 -1.721 1.00 97.12 90 ALA A CA 1
ATOM 678 C C . ALA A 1 90 ? -0.627 11.331 -2.415 1.00 97.12 90 ALA A C 1
ATOM 680 O O . ALA A 1 90 ? -0.006 11.450 -3.468 1.00 97.12 90 ALA A O 1
ATOM 681 N N . SER A 1 91 ? -1.209 12.366 -1.808 1.00 96.25 91 SER A N 1
ATOM 682 C CA . SER A 1 91 ? -1.152 13.739 -2.332 1.00 96.25 91 SER A CA 1
ATOM 683 C C . SER A 1 91 ? 0.243 14.364 -2.219 1.00 96.25 91 SER A C 1
ATOM 685 O O . SER A 1 91 ? 0.601 15.247 -2.993 1.00 96.25 91 SER A O 1
ATOM 687 N N . GLY A 1 92 ? 1.029 13.911 -1.238 1.00 95.50 92 GLY A N 1
ATOM 688 C CA . GLY A 1 92 ? 2.403 14.341 -1.008 1.00 95.50 92 GLY A CA 1
ATOM 689 C C . GLY A 1 92 ? 3.421 13.326 -1.522 1.00 95.50 92 GLY A C 1
ATOM 690 O O . GLY A 1 92 ? 3.661 13.187 -2.717 1.00 95.50 92 GLY A O 1
ATOM 691 N N . LYS A 1 93 ? 4.083 12.637 -0.590 1.00 96.06 93 LYS A N 1
ATOM 692 C CA . LYS A 1 93 ? 5.187 11.719 -0.880 1.00 96.06 93 LYS A CA 1
ATOM 693 C C . LYS A 1 93 ? 4.807 10.282 -0.547 1.00 96.06 93 LYS A C 1
ATOM 695 O O . LYS A 1 93 ? 4.496 9.986 0.601 1.00 96.06 93 LYS A O 1
ATOM 700 N N . ALA A 1 94 ? 4.993 9.383 -1.509 1.00 96.69 94 ALA A N 1
ATOM 701 C CA . ALA A 1 94 ? 5.096 7.948 -1.265 1.00 96.69 94 ALA A CA 1
ATOM 702 C C . ALA A 1 94 ? 6.578 7.539 -1.170 1.00 96.69 94 ALA A C 1
ATOM 704 O O . ALA A 1 94 ? 7.411 7.985 -1.963 1.00 96.69 94 ALA A O 1
ATOM 705 N N . LEU A 1 95 ? 6.933 6.710 -0.185 1.00 96.69 95 LEU A N 1
ATOM 706 C CA . LEU A 1 95 ? 8.299 6.219 0.012 1.00 96.69 95 LEU A CA 1
ATOM 707 C C . LEU A 1 95 ? 8.291 4.713 0.257 1.00 96.69 95 LEU A C 1
ATOM 709 O O . LEU A 1 95 ? 7.883 4.263 1.321 1.00 96.69 95 LEU A O 1
ATOM 713 N N . LEU A 1 96 ? 8.819 3.958 -0.702 1.00 95.81 96 LEU A N 1
ATOM 714 C CA . LEU A 1 96 ? 9.052 2.524 -0.570 1.00 95.81 96 LEU A CA 1
ATOM 715 C C . LEU A 1 96 ? 10.552 2.290 -0.383 1.00 95.81 96 LEU A C 1
ATOM 717 O O . LEU A 1 96 ? 11.374 2.762 -1.172 1.00 95.81 96 LEU A O 1
ATOM 721 N N . LYS A 1 97 ? 10.912 1.586 0.689 1.00 95.00 97 LYS A N 1
ATOM 722 C CA . LYS A 1 97 ? 12.292 1.221 1.020 1.00 95.00 97 LYS A CA 1
ATOM 723 C C . LYS A 1 97 ? 12.354 -0.269 1.312 1.00 95.00 97 LYS A C 1
ATOM 725 O O . LYS A 1 97 ? 11.508 -0.798 2.018 1.00 95.00 97 LYS A O 1
ATOM 730 N N . GLY A 1 98 ? 13.396 -0.909 0.814 1.00 94.06 98 GLY A N 1
ATOM 731 C CA . GLY A 1 98 ? 13.691 -2.309 1.066 1.00 94.06 98 GLY A CA 1
ATOM 732 C C . GLY A 1 98 ? 15.054 -2.652 0.485 1.00 94.06 98 GLY A C 1
ATOM 733 O O . GLY A 1 98 ? 15.582 -1.913 -0.348 1.00 94.06 98 GLY A O 1
ATOM 734 N N . SER A 1 99 ? 15.633 -3.765 0.924 1.00 95.38 99 SER A N 1
ATOM 735 C CA . SER A 1 99 ? 16.837 -4.329 0.300 1.00 95.38 99 SER A CA 1
ATOM 736 C C . SER A 1 99 ? 16.550 -4.876 -1.103 1.00 95.38 99 SER A C 1
ATOM 738 O O . SER A 1 99 ? 17.440 -4.891 -1.951 1.00 95.38 99 SER A O 1
ATOM 740 N N . LYS A 1 100 ? 15.298 -5.280 -1.358 1.00 95.19 100 LYS A N 1
ATOM 741 C CA . LYS A 1 100 ? 14.780 -5.730 -2.650 1.00 95.19 100 LYS A CA 1
ATOM 742 C C . LYS A 1 100 ? 13.395 -5.128 -2.885 1.00 95.19 100 LYS A C 1
ATOM 744 O O . LYS A 1 100 ? 12.569 -5.109 -1.978 1.00 95.19 100 LYS A O 1
ATOM 749 N N . LEU A 1 101 ? 13.150 -4.675 -4.110 1.00 95.62 101 LEU A N 1
ATOM 750 C CA . LEU A 1 101 ? 11.833 -4.284 -4.602 1.00 95.62 101 LEU A CA 1
ATOM 751 C C . LEU A 1 101 ? 11.571 -5.043 -5.905 1.00 95.62 101 LEU A C 1
ATOM 753 O O . LEU A 1 101 ? 12.434 -5.080 -6.781 1.00 95.62 101 LEU A O 1
ATOM 757 N N . THR A 1 102 ? 10.402 -5.664 -6.020 1.00 95.31 102 THR A N 1
ATOM 758 C CA . THR A 1 102 ? 9.964 -6.380 -7.222 1.00 95.31 102 THR A CA 1
ATOM 759 C C . THR A 1 102 ? 8.564 -5.905 -7.575 1.00 95.31 102 THR A C 1
ATOM 761 O O . THR A 1 102 ? 7.697 -5.865 -6.707 1.00 95.31 102 THR A O 1
ATOM 764 N N . LEU A 1 103 ? 8.373 -5.519 -8.834 1.00 94.00 103 LEU A N 1
ATOM 765 C CA . LEU A 1 103 ? 7.087 -5.141 -9.406 1.00 94.00 103 LEU A CA 1
ATOM 766 C C . LEU A 1 103 ? 6.847 -6.084 -10.582 1.00 94.00 103 LEU A C 1
ATOM 768 O O . LEU A 1 103 ? 7.609 -6.049 -11.546 1.00 94.00 103 LEU A O 1
ATOM 772 N N . ASP A 1 104 ? 5.846 -6.948 -10.459 1.00 93.38 104 ASP A N 1
ATOM 773 C CA . ASP A 1 104 ? 5.496 -7.949 -11.467 1.00 93.38 104 ASP A CA 1
ATOM 774 C C . ASP A 1 104 ? 4.066 -7.679 -11.946 1.00 93.38 104 ASP A C 1
ATOM 776 O O . ASP A 1 104 ? 3.099 -7.872 -11.207 1.00 93.38 104 ASP A O 1
ATOM 780 N N . GLY A 1 105 ? 3.952 -7.109 -13.145 1.00 90.62 105 GLY A N 1
ATOM 781 C CA . GLY A 1 105 ? 2.687 -6.732 -13.765 1.00 90.62 105 GLY A CA 1
ATOM 782 C C . GLY A 1 105 ? 2.433 -7.586 -15.000 1.00 90.62 105 GLY A C 1
ATOM 783 O O . GLY A 1 105 ? 3.276 -7.648 -15.888 1.00 90.62 105 GLY A O 1
ATOM 784 N N . GLY A 1 106 ? 1.258 -8.213 -15.082 1.00 88.81 106 GLY A N 1
ATOM 785 C CA . GLY A 1 106 ? 0.953 -9.157 -16.163 1.00 88.81 106 GLY A CA 1
ATOM 786 C C . GLY A 1 106 ? 0.675 -8.528 -17.536 1.00 88.81 106 GLY A C 1
ATOM 787 O O . GLY A 1 106 ? 0.808 -9.215 -18.542 1.00 88.81 106 GLY A O 1
ATOM 788 N N . ALA A 1 107 ? 0.279 -7.251 -17.594 1.00 92.12 107 ALA A N 1
ATOM 789 C CA . ALA A 1 107 ? -0.127 -6.586 -18.840 1.00 92.12 107 ALA A CA 1
ATOM 790 C C . ALA A 1 107 ? 0.716 -5.343 -19.161 1.00 92.12 107 ALA A C 1
ATOM 792 O O . ALA A 1 107 ? 1.293 -5.247 -20.241 1.00 92.12 107 ALA A O 1
ATOM 793 N N . SER A 1 108 ? 0.792 -4.388 -18.233 1.00 93.12 108 SER A N 1
ATOM 794 C CA . SER A 1 108 ? 1.556 -3.153 -18.408 1.00 93.12 108 SER A CA 1
ATOM 795 C C . SER A 1 108 ? 1.999 -2.571 -17.067 1.00 93.12 108 SER A C 1
ATOM 797 O O . SER A 1 108 ? 1.467 -2.907 -16.008 1.00 93.12 108 SER A O 1
ATOM 799 N N . ALA A 1 109 ? 2.984 -1.679 -17.133 1.00 94.44 109 ALA A N 1
ATOM 800 C CA . ALA A 1 109 ? 3.374 -0.801 -16.042 1.00 94.44 109 ALA A CA 1
ATOM 801 C C . ALA A 1 109 ? 3.641 0.592 -16.621 1.00 94.44 109 ALA A C 1
ATOM 803 O O . ALA A 1 109 ? 4.431 0.738 -17.555 1.00 94.44 109 ALA A O 1
ATOM 804 N N . GLU A 1 110 ? 2.985 1.612 -16.073 1.00 94.69 110 GLU A N 1
ATOM 805 C CA . GLU A 1 110 ? 3.116 2.998 -16.522 1.00 94.69 110 GLU A CA 1
ATOM 806 C C . GLU A 1 110 ? 3.683 3.870 -15.406 1.00 94.69 110 GLU A C 1
ATOM 808 O O . GLU A 1 110 ? 3.239 3.809 -14.261 1.00 94.69 110 GLU A O 1
ATOM 813 N N . LEU A 1 111 ? 4.659 4.713 -15.749 1.00 94.81 111 LEU A N 1
AT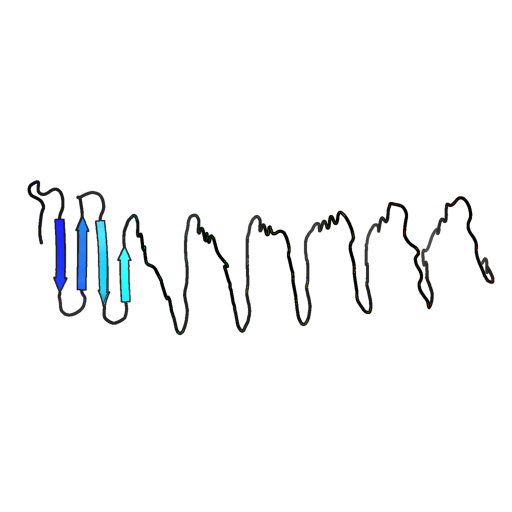OM 814 C CA . LEU A 1 111 ? 5.226 5.695 -14.835 1.00 94.81 111 LEU A CA 1
ATOM 815 C C . LEU A 1 111 ? 5.125 7.081 -15.460 1.00 94.81 111 LEU A C 1
ATOM 817 O O . LEU A 1 111 ? 5.862 7.416 -16.387 1.00 94.81 111 LEU A O 1
ATOM 821 N N . GLN A 1 112 ? 4.210 7.887 -14.931 1.00 95.50 112 GLN A N 1
ATOM 822 C CA . GLN A 1 112 ? 3.960 9.245 -15.394 1.00 95.50 112 GLN A CA 1
ATOM 823 C C . GLN A 1 112 ? 4.402 10.231 -14.312 1.00 95.50 112 GLN A C 1
ATOM 825 O O . GLN A 1 112 ? 3.852 10.264 -13.215 1.00 95.50 112 GLN A O 1
ATOM 830 N N . ALA A 1 113 ? 5.432 11.019 -14.607 1.00 94.62 113 ALA A N 1
ATOM 831 C CA . ALA A 1 113 ? 5.933 12.053 -13.711 1.00 94.62 113 ALA A CA 1
ATOM 832 C C . ALA A 1 113 ? 6.638 13.147 -14.515 1.00 94.62 113 ALA A C 1
ATOM 834 O O . ALA A 1 113 ? 7.181 12.886 -15.589 1.00 94.62 113 ALA A O 1
ATOM 835 N N . ALA A 1 114 ? 6.702 14.361 -13.962 1.00 95.75 114 ALA A N 1
ATOM 836 C CA . ALA A 1 114 ? 7.498 15.443 -14.545 1.00 95.75 114 ALA A CA 1
ATOM 837 C C . ALA A 1 114 ? 8.997 15.087 -14.617 1.00 95.75 114 ALA A C 1
ATOM 839 O O . ALA A 1 114 ? 9.704 15.528 -15.521 1.00 95.75 114 ALA A O 1
ATOM 840 N N . GLN A 1 115 ? 9.477 14.268 -13.675 1.00 95.25 115 GLN A N 1
ATOM 841 C CA . GLN A 1 115 ? 10.833 13.737 -13.661 1.00 95.25 115 GLN A CA 1
ATOM 842 C C . GLN A 1 115 ? 10.842 12.305 -13.124 1.00 95.25 115 GLN A C 1
ATOM 844 O O . GLN A 1 115 ? 10.284 12.025 -12.065 1.00 95.25 115 GLN A O 1
ATOM 849 N N . VAL A 1 116 ? 11.563 11.424 -13.815 1.00 96.25 116 VAL A N 1
ATOM 850 C CA . VAL A 1 116 ? 11.897 10.077 -13.344 1.00 96.25 116 VAL A CA 1
ATOM 851 C C . VAL A 1 116 ? 13.415 9.967 -13.246 1.00 96.25 116 VAL A C 1
ATOM 853 O O . VAL A 1 116 ? 14.126 10.268 -14.203 1.00 96.25 116 VAL A O 1
ATOM 856 N N . LYS A 1 117 ? 13.926 9.536 -12.087 1.00 95.12 117 LYS A N 1
ATOM 857 C CA . LYS A 1 117 ? 15.356 9.281 -11.868 1.00 95.12 117 LYS A CA 1
ATOM 858 C C . LYS A 1 117 ? 15.570 7.827 -11.461 1.00 95.12 117 LYS A C 1
ATOM 860 O O . LYS A 1 117 ? 15.128 7.417 -10.393 1.00 95.12 117 LYS A O 1
ATOM 865 N N . ILE A 1 118 ? 16.317 7.086 -12.275 1.00 93.94 118 ILE A N 1
ATOM 866 C CA . ILE A 1 118 ? 16.755 5.717 -11.985 1.00 93.94 118 ILE A CA 1
ATOM 867 C C . ILE A 1 118 ? 18.266 5.757 -11.749 1.00 93.94 118 ILE A C 1
ATOM 869 O O . ILE A 1 118 ? 19.021 6.173 -12.622 1.00 93.94 118 ILE A O 1
ATOM 873 N N . ALA A 1 119 ? 18.710 5.366 -10.553 1.00 90.62 119 ALA A N 1
ATOM 874 C CA . ALA A 1 119 ? 20.116 5.416 -10.149 1.00 90.62 119 ALA A CA 1
ATOM 875 C C . ALA A 1 119 ? 20.603 4.027 -9.706 1.00 90.62 119 ALA A C 1
ATOM 877 O O . ALA A 1 119 ? 20.690 3.734 -8.514 1.00 90.62 119 ALA A O 1
ATOM 878 N N . GLY A 1 120 ? 20.902 3.163 -10.678 1.00 86.38 120 GLY A N 1
ATOM 879 C CA . GLY A 1 120 ? 21.558 1.878 -10.432 1.00 86.38 120 GLY A CA 1
ATOM 880 C C . GLY A 1 120 ? 23.062 2.061 -10.215 1.00 86.38 120 GLY A C 1
ATOM 881 O O . GLY A 1 120 ? 23.701 2.808 -10.950 1.00 86.38 120 GLY A O 1
ATOM 882 N N . LYS A 1 121 ? 23.638 1.392 -9.208 1.00 87.50 121 LYS A N 1
ATOM 883 C CA . LYS A 1 121 ? 25.092 1.435 -8.949 1.00 87.50 121 LYS A CA 1
ATOM 884 C C . LYS A 1 121 ? 25.885 0.392 -9.740 1.00 87.50 121 LYS A C 1
ATOM 886 O O . LYS A 1 121 ? 27.038 0.642 -10.057 1.00 87.50 121 LYS A O 1
ATOM 891 N N . ALA A 1 122 ? 25.285 -0.769 -10.004 1.00 89.19 122 ALA A N 1
ATOM 892 C CA . ALA A 1 122 ? 25.947 -1.891 -10.669 1.00 89.19 122 ALA A CA 1
ATOM 893 C C . ALA A 1 122 ? 25.476 -2.046 -12.119 1.00 89.19 122 ALA A C 1
ATOM 895 O O . ALA A 1 122 ? 26.271 -1.956 -13.048 1.00 89.19 122 ALA A O 1
ATOM 896 N N . THR A 1 123 ? 24.175 -2.263 -12.324 1.00 87.38 123 THR A N 1
ATOM 897 C CA . THR A 1 123 ? 23.609 -2.528 -13.652 1.00 87.38 123 THR A CA 1
ATOM 898 C C . THR A 1 123 ? 22.164 -2.049 -13.718 1.00 87.38 123 THR A C 1
ATOM 900 O O . THR A 1 123 ? 21.450 -2.059 -12.714 1.00 87.38 123 THR A O 1
ATOM 903 N N . LEU A 1 124 ? 21.747 -1.642 -14.913 1.00 91.25 124 LEU A N 1
ATOM 904 C CA . LEU A 1 124 ? 20.354 -1.498 -15.312 1.00 91.25 124 LEU A CA 1
ATOM 905 C C . LEU A 1 124 ? 20.143 -2.420 -16.518 1.00 91.25 124 LEU A C 1
ATOM 907 O O . LEU A 1 124 ? 20.794 -2.223 -17.541 1.00 91.25 124 LEU A O 1
ATOM 911 N N . ALA A 1 125 ? 19.278 -3.424 -16.383 1.00 91.06 125 ALA A N 1
ATOM 912 C CA . ALA A 1 125 ? 18.917 -4.343 -17.459 1.00 91.06 125 ALA A CA 1
ATOM 913 C C . ALA A 1 125 ? 17.493 -4.037 -17.937 1.00 91.06 125 ALA A C 1
ATOM 915 O O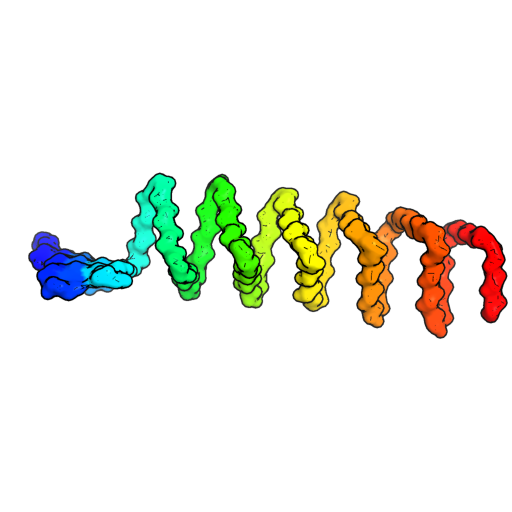 . ALA A 1 125 ? 16.597 -3.843 -17.116 1.00 91.06 125 ALA A O 1
ATOM 916 N N . LEU A 1 126 ? 17.304 -3.970 -19.254 1.00 91.19 126 LEU A N 1
ATOM 917 C CA . LEU A 1 126 ? 16.010 -3.771 -19.899 1.00 91.19 126 LEU A CA 1
ATOM 918 C C . LEU A 1 126 ? 15.844 -4.866 -20.952 1.00 91.19 126 LEU A C 1
ATOM 920 O O . LEU A 1 126 ? 16.544 -4.865 -21.963 1.00 91.19 126 LEU A O 1
ATOM 924 N N . GLU A 1 127 ? 14.935 -5.798 -20.696 1.00 92.00 127 GLU A N 1
ATOM 925 C CA . GLU A 1 127 ? 14.660 -6.935 -21.571 1.00 92.00 127 GLU A CA 1
ATOM 926 C C . GLU A 1 127 ? 13.246 -6.791 -22.128 1.00 92.00 127 GLU A C 1
ATOM 928 O O . GLU A 1 127 ? 12.259 -6.881 -21.403 1.00 92.00 127 GLU A O 1
ATOM 933 N N . ALA A 1 128 ? 13.150 -6.508 -23.423 1.00 90.25 128 ALA A N 1
ATOM 934 C CA . ALA A 1 128 ? 11.887 -6.391 -24.137 1.00 90.25 128 ALA A CA 1
ATOM 935 C C . ALA A 1 128 ? 12.114 -6.686 -25.621 1.00 90.25 128 ALA A C 1
ATOM 937 O O . ALA A 1 128 ? 13.213 -6.480 -26.137 1.00 90.25 128 ALA A O 1
ATOM 938 N N . ALA A 1 129 ? 11.059 -7.100 -26.329 1.00 91.44 129 ALA A N 1
ATOM 939 C CA . ALA A 1 129 ? 11.106 -7.231 -27.788 1.00 91.44 129 ALA A CA 1
ATOM 940 C C . ALA A 1 129 ? 11.427 -5.890 -28.479 1.00 91.44 129 ALA A C 1
ATOM 942 O O . ALA A 1 129 ? 12.035 -5.870 -29.547 1.00 91.44 129 ALA A O 1
ATOM 943 N N . GLN A 1 130 ? 11.043 -4.771 -27.855 1.00 89.38 130 GLN A N 1
ATOM 944 C CA . GLN A 1 130 ? 11.336 -3.421 -28.320 1.00 89.38 130 GLN A CA 1
ATOM 945 C C . GLN A 1 130 ? 11.477 -2.462 -27.134 1.00 89.38 130 GLN A C 1
ATOM 947 O O . GLN A 1 130 ? 10.659 -2.466 -26.217 1.00 89.38 130 GLN A O 1
ATOM 952 N N . ILE A 1 131 ? 12.483 -1.587 -27.198 1.00 92.88 131 ILE A N 1
ATOM 953 C CA . ILE A 1 131 ? 12.635 -0.436 -26.302 1.00 92.88 131 ILE A CA 1
ATOM 954 C C . ILE A 1 131 ? 12.553 0.826 -27.160 1.00 92.88 131 ILE A C 1
ATOM 956 O O . ILE A 1 131 ? 13.359 1.010 -28.071 1.00 92.88 131 ILE A O 1
ATOM 960 N N . GLN A 1 132 ? 11.585 1.699 -26.878 1.00 92.19 132 GLN A N 1
ATOM 961 C CA . GLN A 1 132 ? 11.402 2.961 -27.596 1.00 92.19 132 GLN A CA 1
ATOM 962 C C . GLN A 1 132 ? 11.678 4.152 -26.675 1.00 92.19 132 GLN A C 1
ATOM 964 O O . GLN A 1 132 ? 11.092 4.267 -25.602 1.00 92.19 132 GLN A O 1
ATOM 969 N N . ILE A 1 133 ? 12.541 5.069 -27.122 1.00 92.06 133 ILE A N 1
ATOM 970 C CA . ILE A 1 133 ? 12.853 6.320 -26.419 1.00 92.06 133 ILE A CA 1
ATOM 971 C C . ILE A 1 133 ? 12.488 7.490 -27.336 1.00 92.06 133 ILE A C 1
ATOM 973 O O . ILE A 1 133 ? 13.167 7.745 -28.327 1.00 92.06 133 ILE A O 1
ATOM 977 N N . ALA A 1 134 ? 11.413 8.206 -27.004 1.00 91.25 134 ALA A N 1
ATOM 978 C CA . ALA A 1 134 ? 10.912 9.347 -27.771 1.00 91.25 134 ALA A CA 1
ATOM 979 C C . ALA A 1 134 ? 11.191 10.675 -27.041 1.00 91.25 134 ALA A C 1
ATOM 981 O O . ALA A 1 134 ? 10.290 11.303 -26.483 1.00 91.25 134 ALA A O 1
ATOM 982 N N . ALA A 1 135 ? 12.454 11.106 -27.010 1.00 89.25 135 ALA A N 1
ATOM 983 C CA . ALA A 1 135 ? 12.819 12.382 -26.395 1.00 89.25 135 ALA A CA 1
ATOM 984 C C . ALA A 1 135 ? 12.572 13.558 -27.352 1.00 89.25 135 ALA A C 1
ATOM 986 O O . ALA A 1 135 ? 13.058 13.560 -28.479 1.00 89.25 135 ALA A O 1
ATOM 987 N N . LYS A 1 136 ? 11.866 14.595 -26.881 1.00 90.00 136 LYS A N 1
ATOM 988 C CA . LYS A 1 136 ? 11.601 15.814 -27.672 1.00 90.00 136 LYS A CA 1
ATOM 989 C C . LYS A 1 136 ? 12.804 16.758 -27.778 1.00 90.00 136 LYS A C 1
ATOM 991 O O . LYS A 1 136 ? 12.870 17.537 -28.718 1.00 90.00 136 LYS A O 1
ATOM 996 N N . ALA A 1 137 ? 13.712 16.721 -26.801 1.00 91.25 137 ALA A N 1
ATOM 997 C CA . ALA A 1 137 ? 14.848 17.640 -26.722 1.00 91.25 137 ALA A CA 1
ATOM 998 C C . ALA A 1 137 ? 16.191 16.923 -26.894 1.00 91.25 137 ALA A C 1
ATOM 1000 O O . ALA A 1 137 ? 16.963 17.266 -27.785 1.00 91.25 137 ALA A O 1
ATOM 1001 N N . LYS A 1 138 ? 16.492 15.944 -26.031 1.00 88.62 138 LYS A N 1
ATOM 1002 C CA . LYS A 1 138 ? 17.805 15.294 -25.998 1.00 88.62 138 LYS A CA 1
ATOM 1003 C C . LYS A 1 138 ? 17.745 13.926 -25.324 1.00 88.62 138 LYS A C 1
ATOM 1005 O O . LYS A 1 138 ? 17.018 13.754 -24.348 1.00 88.62 138 LYS A O 1
ATOM 1010 N N . VAL A 1 139 ? 18.558 12.995 -25.815 1.00 89.81 139 VAL A N 1
ATOM 1011 C CA . VAL A 1 139 ? 18.980 11.796 -25.083 1.00 89.81 139 VAL A CA 1
ATOM 1012 C C . VAL A 1 139 ? 20.486 11.910 -24.885 1.00 89.81 139 VAL A C 1
ATOM 1014 O O . VAL A 1 139 ? 21.223 12.002 -25.863 1.00 89.81 139 VAL A O 1
ATOM 1017 N N . ASP A 1 140 ? 20.932 11.927 -23.631 1.00 88.56 140 ASP A N 1
ATOM 1018 C CA . ASP A 1 140 ? 22.350 11.910 -23.275 1.00 88.56 140 ASP A CA 1
ATOM 1019 C C . ASP A 1 140 ? 22.744 10.538 -22.745 1.00 88.56 140 ASP A C 1
ATOM 1021 O O . ASP A 1 140 ? 22.172 10.055 -21.769 1.00 88.56 140 ASP A O 1
ATOM 1025 N N . VAL A 1 141 ? 23.758 9.939 -23.363 1.00 87.31 141 VAL A N 1
ATOM 1026 C CA . VAL A 1 141 ? 24.394 8.714 -22.877 1.00 87.31 141 VAL A CA 1
ATOM 1027 C C . VAL A 1 141 ? 25.871 9.021 -22.671 1.00 87.31 141 VAL A C 1
ATOM 1029 O O . VAL A 1 141 ? 26.594 9.305 -23.623 1.00 87.31 141 VAL A O 1
ATOM 1032 N N . SER A 1 142 ? 26.311 9.011 -21.417 1.00 81.06 142 SER A N 1
ATOM 1033 C CA . SER A 1 142 ? 27.676 9.361 -21.015 1.00 81.06 142 SER A CA 1
ATOM 1034 C C . SER A 1 142 ? 28.336 8.219 -20.250 1.00 81.06 142 SER A C 1
ATOM 1036 O O . SER A 1 142 ? 27.672 7.529 -19.480 1.00 81.06 142 SER A O 1
ATOM 1038 N N . GLY A 1 143 ? 29.651 8.076 -20.407 1.00 80.38 143 GLY A N 1
ATOM 1039 C CA . GLY A 1 143 ? 30.447 6.982 -19.843 1.00 80.38 143 GLY A CA 1
ATOM 1040 C C . GLY A 1 143 ? 31.027 6.089 -20.946 1.00 80.38 143 GLY A C 1
ATOM 1041 O O . GLY A 1 143 ? 30.726 6.303 -22.121 1.00 80.38 143 GLY A O 1
ATOM 1042 N N . PRO A 1 144 ? 31.881 5.109 -20.611 1.00 74.69 144 PRO A N 1
ATOM 1043 C CA . PRO A 1 144 ? 32.349 4.120 -21.577 1.00 74.69 144 PRO A CA 1
ATOM 1044 C C . PRO A 1 144 ? 31.148 3.284 -22.040 1.00 74.69 144 PRO A C 1
ATOM 1046 O O . PRO A 1 144 ? 30.640 2.455 -21.288 1.00 74.69 144 PRO A O 1
ATOM 1049 N N . ILE A 1 145 ? 30.634 3.543 -23.243 1.00 66.50 145 ILE A N 1
ATOM 1050 C CA . ILE A 1 145 ? 29.471 2.820 -23.761 1.00 66.50 145 ILE A CA 1
ATOM 1051 C C . ILE A 1 145 ? 29.915 1.416 -24.189 1.00 66.50 145 ILE A C 1
ATOM 1053 O O . ILE A 1 145 ? 30.782 1.269 -25.050 1.00 66.50 145 ILE A O 1
ATOM 1057 N N . GLY A 1 146 ? 29.308 0.388 -23.588 1.00 58.94 146 GLY A N 1
ATOM 1058 C CA . GLY A 1 146 ? 29.362 -0.982 -24.094 1.00 58.94 146 GLY A CA 1
ATOM 1059 C C . GLY A 1 146 ? 28.684 -1.059 -25.465 1.00 58.94 146 GLY A C 1
ATOM 1060 O O . GLY A 1 146 ? 27.658 -0.428 -25.686 1.00 58.94 146 GLY A O 1
ATOM 1061 N N . SER A 1 147 ? 29.294 -1.787 -26.395 1.00 65.81 147 SER A N 1
ATOM 1062 C CA . SER A 1 147 ? 28.884 -1.967 -27.796 1.00 65.81 147 SER A CA 1
ATOM 1063 C C . SER A 1 147 ? 27.374 -1.886 -28.090 1.00 65.81 147 SER A C 1
ATOM 1065 O O . SER A 1 147 ? 26.585 -2.627 -27.508 1.00 65.81 147 SER A O 1
ATOM 1067 N N . PHE A 1 148 ? 26.989 -1.117 -29.113 1.00 71.31 148 PHE A N 1
ATOM 1068 C CA . PHE A 1 148 ? 25.692 -1.272 -29.782 1.00 71.31 148 PHE A CA 1
ATOM 1069 C C . PHE A 1 148 ? 25.792 -2.388 -30.834 1.00 71.31 148 PHE A C 1
ATOM 1071 O O . PHE A 1 148 ? 26.143 -2.134 -31.984 1.00 71.31 148 PHE A O 1
ATOM 1078 N N . ALA A 1 149 ? 25.526 -3.632 -30.438 1.00 64.00 149 ALA A N 1
ATOM 1079 C CA . ALA A 1 149 ? 25.621 -4.811 -31.305 1.00 64.00 149 ALA A CA 1
ATOM 1080 C C . ALA A 1 149 ? 24.249 -5.207 -31.890 1.00 64.00 149 ALA A C 1
ATOM 1082 O O . ALA A 1 149 ? 23.718 -6.277 -31.600 1.00 64.00 149 ALA A O 1
ATOM 1083 N N . GLY A 1 150 ? 23.640 -4.322 -32.685 1.00 62.66 150 GLY A N 1
ATOM 1084 C CA . GLY A 1 150 ? 22.409 -4.641 -33.417 1.00 62.66 150 GLY A CA 1
ATOM 1085 C C . GLY A 1 150 ? 22.700 -5.536 -34.626 1.00 62.66 150 GLY A C 1
ATOM 1086 O O . GLY A 1 150 ? 23.606 -5.245 -35.400 1.00 62.66 150 GLY A O 1
ATOM 1087 N N . THR A 1 151 ? 21.934 -6.611 -34.811 1.00 60.09 151 THR A N 1
ATOM 1088 C CA . THR A 1 151 ? 22.144 -7.593 -35.895 1.00 60.09 151 THR A CA 1
ATOM 1089 C C . THR A 1 151 ? 21.526 -7.192 -37.240 1.00 60.09 151 THR A C 1
ATOM 1091 O O . THR A 1 151 ? 21.846 -7.812 -38.249 1.00 60.09 151 THR A O 1
ATOM 1094 N N . ALA A 1 152 ? 20.656 -6.172 -37.273 1.00 60.00 152 ALA A N 1
ATOM 1095 C CA . ALA A 1 152 ? 19.915 -5.778 -38.475 1.00 60.00 152 ALA A CA 1
ATOM 1096 C C . ALA A 1 152 ? 20.398 -4.450 -39.087 1.00 60.00 152 ALA A C 1
ATOM 1098 O O . ALA A 1 152 ? 20.871 -4.445 -40.219 1.00 60.00 152 ALA A O 1
ATOM 1099 N N . GLN A 1 153 ? 20.282 -3.320 -38.374 1.00 64.69 153 GLN A N 1
ATOM 1100 C CA . GLN A 1 153 ? 20.665 -1.993 -38.878 1.00 64.69 153 GLN A CA 1
ATOM 1101 C C . GLN A 1 153 ? 20.598 -0.950 -37.751 1.00 64.69 153 GLN A C 1
ATOM 1103 O O . GLN A 1 153 ? 19.606 -0.897 -37.028 1.00 64.69 153 GLN A O 1
ATOM 1108 N N . THR A 1 154 ? 21.596 -0.070 -37.637 1.00 72.38 154 THR A N 1
ATOM 1109 C CA . THR A 1 154 ? 21.478 1.174 -36.854 1.00 72.38 154 THR A CA 1
ATOM 1110 C C . THR A 1 154 ? 21.241 2.321 -37.829 1.00 72.38 154 THR A C 1
ATOM 1112 O O . THR A 1 154 ? 22.140 2.680 -38.587 1.00 72.38 154 THR A O 1
ATOM 1115 N N . ALA A 1 155 ? 20.035 2.889 -37.846 1.00 71.56 155 ALA A N 1
ATOM 1116 C CA . ALA A 1 155 ? 19.710 4.048 -38.674 1.00 71.56 155 ALA A CA 1
ATOM 1117 C C . ALA A 1 155 ? 19.808 5.334 -37.843 1.00 71.56 155 ALA A C 1
ATOM 1119 O O . ALA A 1 155 ? 19.157 5.460 -36.809 1.00 71.56 155 ALA A O 1
ATOM 1120 N N . ILE A 1 156 ? 20.602 6.299 -38.308 1.00 75.94 156 ILE A N 1
ATOM 1121 C CA . ILE A 1 156 ? 20.706 7.631 -37.704 1.00 75.94 156 ILE A CA 1
ATOM 1122 C C . ILE A 1 156 ? 20.139 8.628 -38.714 1.00 75.94 156 ILE A C 1
ATOM 1124 O O . ILE A 1 156 ? 20.773 8.926 -39.722 1.00 75.94 156 ILE A O 1
ATOM 1128 N N . GLY A 1 157 ? 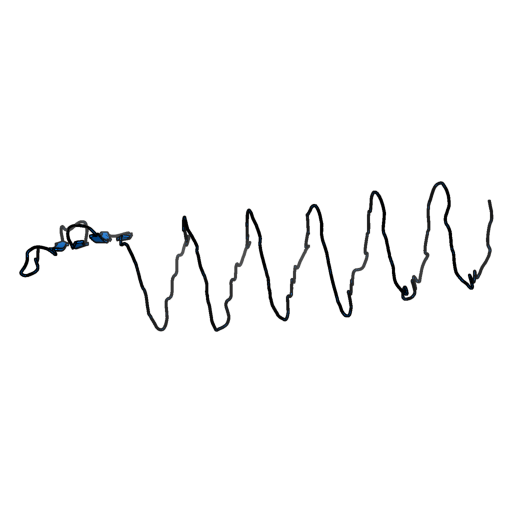18.917 9.102 -38.469 1.00 67.31 157 GLY A N 1
ATOM 1129 C CA . GLY A 1 157 ? 18.261 10.123 -39.285 1.00 67.31 157 GLY A CA 1
ATOM 1130 C C . GLY A 1 157 ? 18.329 11.485 -38.600 1.00 67.31 157 GLY A C 1
ATOM 1131 O O . GLY A 1 157 ? 17.851 11.631 -37.479 1.00 67.31 157 GLY A O 1
ATOM 1132 N N . GLY A 1 158 ? 18.907 12.490 -39.259 1.00 62.03 158 GLY A N 1
ATOM 1133 C CA . GLY A 1 158 ? 18.933 13.866 -38.763 1.00 62.03 158 GLY A CA 1
ATOM 1134 C C . GLY A 1 158 ? 19.065 14.865 -39.908 1.00 62.03 158 GLY A C 1
ATOM 1135 O O . GLY A 1 158 ? 19.903 14.685 -40.784 1.00 62.03 158 GLY A O 1
ATOM 1136 N N . GLY A 1 159 ? 18.245 15.919 -39.900 1.00 57.53 159 GLY A N 1
ATOM 1137 C CA . GLY A 1 159 ? 18.166 16.905 -40.987 1.00 57.53 159 GLY A CA 1
ATOM 1138 C C . GLY A 1 159 ? 19.301 17.936 -41.059 1.00 57.53 159 GLY A C 1
ATOM 1139 O O . GLY A 1 159 ? 19.221 18.820 -41.901 1.00 57.53 159 GLY A O 1
ATOM 1140 N N . ALA A 1 160 ? 20.327 17.869 -40.196 1.00 60.16 160 ALA A N 1
ATOM 1141 C CA . ALA A 1 160 ? 21.412 18.860 -40.173 1.00 60.16 160 ALA A CA 1
ATOM 1142 C C . ALA A 1 160 ? 22.832 18.254 -40.135 1.00 60.16 160 ALA A C 1
ATOM 1144 O O . ALA A 1 160 ? 23.586 18.512 -41.063 1.00 60.16 160 ALA A O 1
ATOM 1145 N N . VAL A 1 161 ? 23.235 17.465 -39.120 1.00 65.38 161 VAL A N 1
ATOM 1146 C CA . VAL A 1 161 ? 24.589 16.853 -39.026 1.00 65.38 161 VAL A CA 1
ATOM 1147 C C . VAL A 1 161 ? 24.590 15.651 -38.062 1.00 65.38 161 VAL A C 1
ATOM 1149 O O . VAL A 1 161 ? 24.057 15.759 -36.961 1.00 65.38 161 VAL A O 1
ATOM 1152 N N . THR A 1 162 ? 25.262 14.546 -38.415 1.00 74.69 162 THR A N 1
ATOM 1153 C CA . THR A 1 162 ? 25.673 13.484 -37.466 1.00 74.69 162 THR A CA 1
ATOM 1154 C C . THR A 1 162 ? 27.182 13.597 -37.227 1.00 74.69 162 THR A C 1
ATOM 1156 O O . THR A 1 162 ? 27.945 13.563 -38.188 1.00 74.69 162 THR A O 1
ATOM 1159 N N . GLN A 1 163 ? 27.639 13.748 -35.977 1.00 73.62 163 GLN A N 1
ATOM 1160 C CA . GLN A 1 163 ? 29.072 13.846 -35.648 1.00 73.62 163 GLN A CA 1
ATOM 1161 C C . GLN A 1 163 ? 29.562 12.589 -34.926 1.00 73.62 163 GLN A C 1
ATOM 1163 O O . GLN A 1 163 ? 29.053 12.248 -33.862 1.00 73.62 163 GLN A O 1
ATOM 1168 N N . LEU A 1 164 ? 30.596 11.943 -35.468 1.00 78.25 164 LEU A N 1
ATOM 1169 C CA . LEU A 1 164 ? 31.331 10.866 -34.804 1.00 78.25 164 LEU A CA 1
ATOM 1170 C C . LEU A 1 164 ? 32.709 11.409 -34.412 1.00 78.25 164 LEU A C 1
ATOM 1172 O O . LEU A 1 164 ? 33.482 11.817 -35.276 1.00 78.25 164 LEU A O 1
ATOM 1176 N N . LYS A 1 165 ? 33.017 11.434 -33.113 1.00 72.88 165 LYS A N 1
ATOM 1177 C CA . LYS A 1 165 ? 34.329 11.841 -32.587 1.00 72.88 165 LYS A CA 1
ATOM 1178 C C . LYS A 1 165 ? 34.919 10.679 -31.793 1.00 72.88 165 LYS A C 1
ATOM 1180 O O . LYS A 1 165 ? 34.370 10.302 -30.764 1.00 72.88 165 LYS A O 1
ATOM 1185 N N . GLY A 1 166 ? 36.023 10.115 -32.271 1.00 70.88 166 GLY A N 1
ATOM 1186 C CA . GLY A 1 166 ? 36.744 9.021 -31.618 1.00 70.88 166 GLY A CA 1
ATOM 1187 C C . GLY A 1 166 ? 38.171 8.915 -32.153 1.00 70.88 166 GLY A C 1
ATOM 1188 O O . GLY A 1 166 ? 38.457 9.437 -33.227 1.00 70.88 166 GLY A O 1
ATOM 1189 N N . GLY A 1 167 ? 39.069 8.259 -31.407 1.00 73.38 167 GLY A N 1
ATOM 1190 C CA . GLY A 1 167 ? 40.469 8.086 -31.824 1.00 73.38 167 GLY A CA 1
ATOM 1191 C C . GLY A 1 167 ? 40.627 7.235 -33.092 1.00 73.38 167 GLY A C 1
ATOM 1192 O O . GLY A 1 167 ? 41.513 7.499 -33.897 1.00 73.38 167 GLY A O 1
ATOM 1193 N N . ILE A 1 168 ? 39.741 6.252 -33.293 1.00 79.00 168 ILE A N 1
ATOM 1194 C CA . ILE A 1 168 ? 39.640 5.430 -34.506 1.00 79.00 168 ILE A CA 1
ATOM 1195 C C . ILE A 1 168 ? 38.150 5.228 -34.815 1.00 79.00 168 ILE A C 1
ATOM 1197 O O . ILE A 1 168 ? 37.402 4.764 -33.956 1.00 79.00 168 ILE A O 1
ATOM 1201 N N . VAL A 1 169 ? 37.723 5.548 -36.039 1.00 81.69 169 VAL A N 1
ATOM 1202 C CA . VAL A 1 169 ? 36.394 5.204 -36.574 1.00 81.69 169 VAL A CA 1
ATOM 1203 C C . VAL A 1 169 ? 36.605 4.213 -37.717 1.00 81.69 169 VAL A C 1
ATOM 1205 O O . VAL A 1 169 ? 37.151 4.580 -38.754 1.00 81.69 169 VAL A O 1
ATOM 1208 N N . GLN A 1 170 ? 36.209 2.953 -37.526 1.00 78.00 170 GLN A N 1
ATOM 1209 C CA . GLN A 1 170 ? 36.252 1.933 -38.576 1.00 78.00 170 GLN A CA 1
ATOM 1210 C C . GLN A 1 170 ? 34.864 1.763 -39.188 1.00 78.00 170 GLN A C 1
ATOM 1212 O O . GLN A 1 170 ? 33.912 1.401 -38.502 1.00 78.00 170 GLN A O 1
ATOM 1217 N N . LEU A 1 171 ? 34.764 2.016 -40.490 1.00 79.94 171 LEU A N 1
ATOM 1218 C CA . LEU A 1 171 ? 33.574 1.751 -41.292 1.00 79.94 171 LEU A CA 1
ATOM 1219 C C . LEU A 1 171 ? 33.865 0.530 -42.165 1.00 79.94 171 LEU A C 1
ATOM 1221 O O . LEU A 1 171 ? 34.859 0.518 -42.889 1.00 79.94 171 LEU A O 1
ATOM 1225 N N . GLN A 1 172 ? 33.015 -0.490 -42.102 1.00 78.62 172 GLN A N 1
ATOM 1226 C CA . GLN A 1 172 ? 33.076 -1.637 -43.008 1.00 78.62 172 GLN A CA 1
ATOM 1227 C C . GLN A 1 172 ? 31.901 -1.553 -43.990 1.00 78.62 172 GLN A C 1
ATOM 1229 O O . GLN A 1 172 ? 30.760 -1.366 -43.571 1.00 78.62 172 GLN A O 1
ATOM 1234 N N . GLY A 1 173 ? 32.181 -1.665 -45.293 1.00 82.62 173 GLY A N 1
ATOM 1235 C CA . GLY A 1 173 ? 31.185 -1.569 -46.369 1.00 82.62 173 GLY A CA 1
ATOM 1236 C C . GLY A 1 173 ? 31.354 -0.340 -47.272 1.00 82.62 173 GLY A C 1
ATOM 1237 O O . GLY A 1 173 ? 32.405 0.296 -47.296 1.00 82.62 173 GLY A O 1
ATOM 1238 N N . VAL A 1 174 ? 30.316 -0.025 -48.054 1.00 78.31 174 VAL A N 1
ATOM 1239 C CA . VAL A 1 174 ? 30.322 1.100 -49.004 1.00 78.31 174 VAL A CA 1
ATOM 1240 C C . VAL A 1 174 ? 29.788 2.357 -48.326 1.00 78.31 174 VAL A C 1
ATOM 1242 O O . VAL A 1 174 ? 28.610 2.426 -47.976 1.00 78.31 174 VAL A O 1
ATOM 1245 N N . LEU A 1 175 ? 30.632 3.380 -48.204 1.00 80.75 175 LEU A N 1
ATOM 1246 C CA . LEU A 1 175 ? 30.195 4.726 -47.851 1.00 80.75 175 LEU A CA 1
ATOM 1247 C C . LEU A 1 175 ? 29.658 5.420 -49.109 1.00 80.75 175 LEU A C 1
ATOM 1249 O O . LEU A 1 175 ? 30.418 5.724 -50.026 1.00 80.75 175 LEU A O 1
ATOM 1253 N N . LYS A 1 176 ? 28.349 5.676 -49.157 1.00 74.62 176 LYS A N 1
ATOM 1254 C CA . LYS A 1 176 ? 27.747 6.539 -50.180 1.00 74.62 176 LYS A CA 1
ATOM 1255 C C . LYS A 1 176 ? 27.603 7.942 -49.603 1.00 74.62 176 LYS A C 1
ATOM 1257 O O . LYS A 1 176 ? 26.798 8.147 -48.700 1.00 74.62 176 LYS A O 1
ATOM 1262 N N . MET A 1 177 ? 28.399 8.880 -50.104 1.00 71.88 177 MET A N 1
ATOM 1263 C CA . MET A 1 177 ? 28.246 10.304 -49.808 1.00 71.88 177 MET A CA 1
ATOM 1264 C C . MET A 1 177 ? 27.354 10.911 -50.892 1.00 71.88 177 MET A C 1
ATOM 1266 O O . MET A 1 177 ? 27.670 10.783 -52.075 1.00 71.88 177 MET A O 1
ATOM 1270 N N . GLY A 1 178 ? 26.218 11.471 -50.479 1.00 63.84 178 GLY A N 1
ATOM 1271 C CA . GLY A 1 178 ? 25.355 12.309 -51.314 1.00 63.84 178 GLY A CA 1
ATOM 1272 C C . GLY A 1 178 ? 25.636 13.780 -51.069 1.00 63.84 178 GLY A C 1
ATOM 1273 O O . GLY A 1 178 ? 26.145 14.091 -49.968 1.00 63.84 178 GLY A O 1
#

Foldseek 3Di:
DDAPPVNQKDWDWDDDPAWTWTWIDRPPFIWIWIDGPVDTDTDGPDDDDDDPDDDDDDPPDDDDDDPDDDDDDDPDDDDDDDPDDDDDDDPDDDDDDDPDDDDDDDPDDDDDDPDDDDDDPPDDDDDDPDDDDDDPPDDDDDDDDDDPDDPPDDDDDDPPDDDDDDPDDDDPDDDDDD

Sequence (178 aa):
LVEDADGKRSQQLQLDGERIYTEVSDGKKTSTIVQ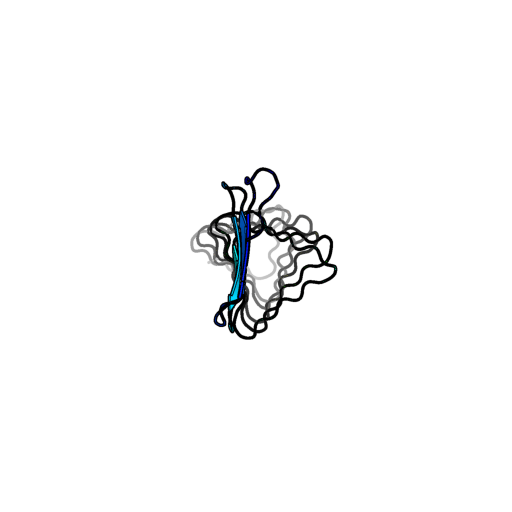GPDIVEIQCGTFRLQADTIDCRATREIEHHSDGTLKLDSSGDSTIKSAAGLTLEASGKALLKGSKLTLDGGASAELQAAQVKIAGKATLALEAAQIQIAAKAKVDVSGPIGSFAGTAQTAIGGGAVTQLKGGIVQLQGVLKMG